Protein AF-A0A419DFH7-F1 (afdb_monomer)

Secondary structure (DSSP, 8-state):
------HHHHHHHHHHHHHHHHHHHHHHT--SSTTGGG-TTHHHHHHHHHHHHHHH-------THHHHS--HHHHHHHHHHHHHHHHTT----PPPS-S-HHHHHHHHHHHHHHHHHHT--HHHHHHHHHTT-HHHHHHHHHHHHHHHHHHHHHHHHHHTT---

Mean predicted aligned error: 11.84 Å

Solvent-accessible surface area (backbone atoms only — not comparable to full-atom values): 9691 Å² total; per-residue (Å²): 133,85,83,77,72,56,70,67,58,58,54,52,51,51,50,51,52,52,51,49,51,53,50,51,44,66,71,66,65,66,77,71,63,89,55,53,81,67,22,82,54,56,46,58,50,41,51,49,37,48,50,45,26,72,76,70,72,48,87,61,91,56,63,74,55,55,79,79,57,62,64,56,50,64,56,47,50,52,53,50,51,51,53,51,28,56,74,69,68,64,73,65,94,70,81,74,95,52,100,46,66,68,59,57,53,51,52,50,53,50,51,53,53,56,32,53,74,73,68,48,28,76,65,24,31,53,47,36,35,74,74,65,39,68,69,30,45,56,50,49,52,53,52,51,51,53,51,50,54,51,51,51,50,54,50,51,54,61,70,68,64,66,85,128

Sequence (164 aa):
MKLRLGSNRIFVIGIIMGLGAALVQAYFKVQPPEAYGISFIGHPNDLFAWLTNKFAGTNWPVRDVFVIYPALTVIGVLLGSIAAASRNKEFRIQTGPVRKGFLAIIFGFLVVNLGLLWGSCPIRTALLVGYGNGMAVLALLSMAAGVMLAVTYIRFKAKKGIPR

Radius of gyration: 18.81 Å; Cα contacts (8 Å, |Δi|>4): 79; chains: 1; bounding box: 51×36×54 Å

Structure (mmCIF, N/CA/C/O backbone):
data_AF-A0A419DFH7-F1
#
_entry.id   AF-A0A419DFH7-F1
#
loop_
_atom_site.group_PDB
_atom_site.id
_atom_site.type_symbol
_atom_site.label_atom_id
_atom_site.label_alt_id
_atom_site.label_comp_id
_atom_site.label_asym_id
_atom_site.label_entity_id
_atom_site.label_seq_id
_atom_site.pdbx_PDB_ins_code
_atom_site.Cartn_x
_atom_site.Cartn_y
_atom_site.Cartn_z
_atom_site.occupancy
_atom_site.B_iso_or_equiv
_atom_site.auth_seq_id
_atom_site.auth_comp_id
_atom_site.auth_asym_id
_atom_site.auth_atom_id
_atom_site.pdbx_PDB_model_num
ATOM 1 N N . MET A 1 1 ? -20.815 7.613 11.554 1.00 39.81 1 MET A N 1
ATOM 2 C CA . MET A 1 1 ? -21.420 7.829 10.222 1.00 39.81 1 MET A CA 1
ATOM 3 C C . MET A 1 1 ? -21.232 6.546 9.416 1.00 39.81 1 MET A C 1
ATOM 5 O O . MET A 1 1 ? -20.097 6.127 9.234 1.00 39.81 1 MET A O 1
ATOM 9 N N . LYS A 1 2 ? -22.316 5.828 9.081 1.00 36.28 2 LYS A N 1
ATOM 10 C CA . LYS A 1 2 ? -22.255 4.568 8.315 1.00 36.28 2 LYS A CA 1
ATOM 11 C C . LYS A 1 2 ? -21.981 4.914 6.849 1.00 36.28 2 LYS A C 1
ATOM 13 O O . LYS A 1 2 ? -22.896 5.366 6.169 1.00 36.28 2 LYS A O 1
ATOM 18 N N . LEU A 1 3 ? -20.760 4.687 6.363 1.00 49.84 3 LEU A N 1
ATOM 19 C CA . LEU A 1 3 ? -20.502 4.633 4.923 1.00 49.84 3 LEU A CA 1
ATOM 20 C C . LEU A 1 3 ? -21.266 3.432 4.353 1.00 49.84 3 LEU A C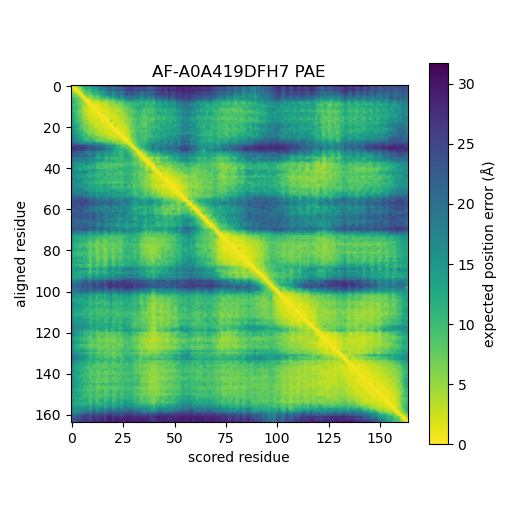 1
ATOM 22 O O . LEU A 1 3 ? -20.813 2.293 4.425 1.00 49.84 3 LEU A O 1
ATOM 26 N N . ARG A 1 4 ? -22.464 3.679 3.819 1.00 45.56 4 ARG A N 1
ATOM 27 C CA . ARG A 1 4 ? -23.149 2.740 2.928 1.00 45.56 4 ARG A CA 1
ATOM 28 C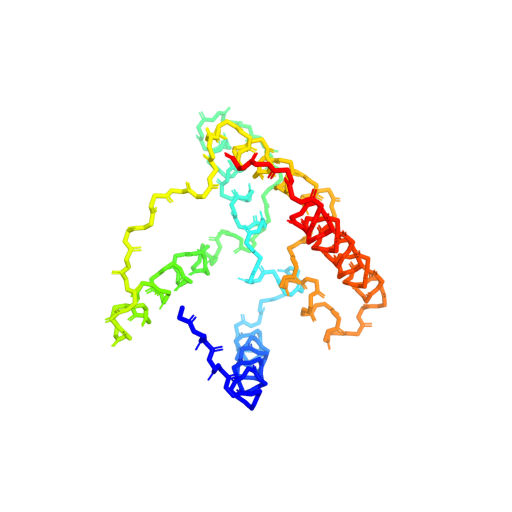 C . ARG A 1 4 ? -22.602 2.950 1.517 1.00 45.56 4 ARG A C 1
ATOM 30 O O . ARG A 1 4 ? -23.297 3.471 0.651 1.00 45.56 4 ARG A O 1
ATOM 37 N N . LEU A 1 5 ? -21.350 2.554 1.280 1.00 57.28 5 LEU A N 1
ATOM 38 C CA . LEU A 1 5 ? -20.939 2.267 -0.093 1.00 57.28 5 LEU A CA 1
ATOM 39 C C . LEU A 1 5 ? -21.740 1.038 -0.523 1.00 57.28 5 LEU A C 1
ATOM 41 O O . LEU A 1 5 ? -21.548 -0.050 0.014 1.00 57.28 5 LEU A O 1
ATOM 45 N N . GLY A 1 6 ? -22.695 1.226 -1.435 1.00 57.66 6 GLY A N 1
ATOM 46 C CA . GLY A 1 6 ? -23.392 0.099 -2.047 1.00 57.66 6 GLY A CA 1
ATOM 47 C C . GLY A 1 6 ? -22.360 -0.835 -2.675 1.00 57.66 6 GLY A C 1
ATOM 48 O O . GLY A 1 6 ? -21.471 -0.349 -3.375 1.00 57.66 6 GLY A O 1
ATOM 49 N N . SER A 1 7 ? -22.474 -2.141 -2.414 1.00 65.06 7 SER A N 1
ATOM 50 C CA . SER A 1 7 ? -21.525 -3.174 -2.866 1.00 65.06 7 SER A CA 1
ATOM 51 C C . SER A 1 7 ? -21.109 -2.983 -4.334 1.00 65.06 7 SER A C 1
ATOM 53 O O . SER A 1 7 ? -19.923 -2.990 -4.654 1.00 65.06 7 SER A O 1
ATOM 55 N N . ASN A 1 8 ? -22.067 -2.636 -5.203 1.00 73.12 8 ASN A N 1
ATOM 56 C CA . ASN A 1 8 ? -21.835 -2.375 -6.627 1.00 73.12 8 ASN A CA 1
ATOM 57 C C . ASN A 1 8 ? -20.785 -1.288 -6.909 1.00 73.12 8 ASN A C 1
ATOM 59 O O . ASN A 1 8 ? -20.014 -1.427 -7.850 1.00 73.12 8 ASN A O 1
ATOM 63 N N . ARG A 1 9 ? -20.698 -0.220 -6.104 1.00 70.75 9 ARG A N 1
ATOM 64 C CA . ARG A 1 9 ? -19.714 0.853 -6.340 1.00 70.75 9 ARG A CA 1
ATOM 65 C C . ARG A 1 9 ? -18.283 0.383 -6.088 1.00 70.75 9 ARG A C 1
ATOM 67 O O . ARG A 1 9 ? -17.377 0.839 -6.772 1.00 70.75 9 ARG A O 1
ATOM 74 N N . ILE A 1 10 ? -18.084 -0.539 -5.146 1.00 73.19 10 ILE A N 1
ATOM 75 C CA . ILE A 1 10 ? -16.759 -1.080 -4.817 1.00 73.19 10 ILE A CA 1
ATOM 76 C C . ILE A 1 10 ? -16.251 -1.942 -5.977 1.00 73.19 10 ILE A C 1
ATOM 78 O O . ILE A 1 10 ? -15.116 -1.772 -6.417 1.00 73.19 10 ILE A O 1
ATOM 82 N N . PHE A 1 11 ? -17.119 -2.798 -6.526 1.00 74.62 11 PHE A N 1
ATOM 83 C CA . PHE A 1 11 ? -16.799 -3.602 -7.706 1.00 74.62 11 PHE A CA 1
ATOM 84 C C . PHE A 1 11 ? -16.515 -2.737 -8.936 1.00 74.62 11 PHE A C 1
ATOM 86 O O . PHE A 1 11 ? -15.520 -2.963 -9.616 1.00 74.62 11 PHE A O 1
ATOM 93 N N . VAL A 1 12 ? -17.326 -1.705 -9.189 1.00 77.69 12 VAL A N 1
ATOM 94 C CA . VAL A 1 12 ? -17.126 -0.797 -10.331 1.00 77.69 12 VAL A CA 1
ATOM 95 C C . VAL A 1 12 ? -15.787 -0.060 -10.238 1.00 77.69 12 VAL A C 1
ATOM 97 O O . VAL A 1 12 ? -15.057 -0.004 -11.222 1.00 77.69 12 VAL A O 1
ATOM 100 N N . ILE A 1 13 ? -15.413 0.447 -9.059 1.00 74.94 13 ILE A N 1
ATOM 101 C CA . ILE A 1 13 ? -14.111 1.107 -8.862 1.00 74.94 13 ILE A CA 1
ATOM 102 C C . ILE A 1 13 ? -12.960 0.114 -9.066 1.00 74.94 13 ILE A C 1
ATOM 104 O O . ILE A 1 13 ? -11.968 0.461 -9.703 1.00 74.94 13 ILE A O 1
ATOM 108 N N . GLY A 1 14 ? -13.097 -1.120 -8.569 1.00 70.12 14 GLY A N 1
ATOM 109 C CA . GLY A 1 14 ? -12.109 -2.181 -8.771 1.00 70.12 14 GLY A CA 1
ATOM 110 C C . GLY A 1 14 ? -11.911 -2.532 -10.248 1.00 70.12 14 GLY A C 1
ATOM 111 O O . GLY A 1 14 ? -10.773 -2.629 -10.700 1.00 70.12 14 GLY A O 1
ATOM 112 N N . ILE A 1 15 ? -13.002 -2.640 -11.012 1.00 77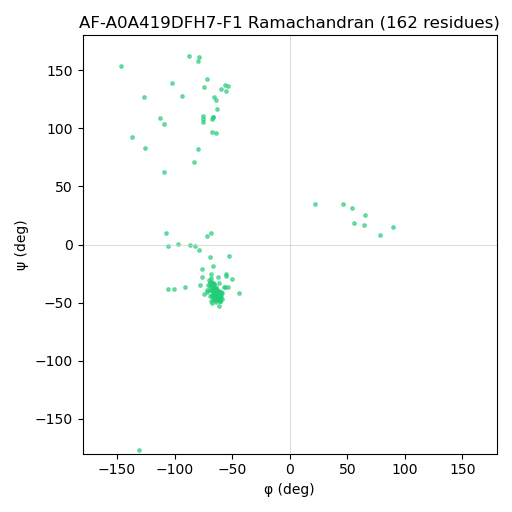.12 15 ILE A N 1
ATOM 113 C CA . ILE A 1 15 ? -12.964 -2.892 -12.459 1.00 77.12 15 ILE A CA 1
ATOM 114 C C . ILE A 1 15 ? -12.286 -1.731 -13.188 1.00 77.12 15 ILE A C 1
ATOM 116 O O . ILE A 1 15 ? -11.387 -1.970 -13.985 1.00 77.12 15 ILE A O 1
ATOM 120 N N . ILE A 1 16 ? -12.658 -0.482 -12.888 1.00 77.94 16 ILE A N 1
ATOM 121 C CA . ILE A 1 16 ? -12.065 0.705 -13.526 1.00 77.94 16 ILE A CA 1
ATOM 122 C C . ILE A 1 16 ? -10.566 0.802 -13.222 1.00 77.94 16 ILE A C 1
ATOM 124 O O . ILE A 1 16 ? -9.776 1.072 -14.121 1.00 77.94 16 ILE A O 1
ATOM 128 N N . MET A 1 17 ? -10.159 0.549 -11.976 1.00 69.62 17 MET A N 1
ATOM 129 C CA . MET A 1 17 ? -8.747 0.548 -11.578 1.00 69.62 17 MET A CA 1
ATOM 130 C C . MET A 1 17 ? -7.963 -0.580 -12.257 1.00 69.62 17 MET A C 1
ATOM 132 O O . MET A 1 17 ? -6.860 -0.341 -12.738 1.00 69.62 17 MET A O 1
ATOM 136 N N . GLY A 1 18 ? -8.528 -1.789 -12.325 1.00 69.94 18 GLY A N 1
ATOM 137 C CA . GLY A 1 18 ? -7.894 -2.946 -12.959 1.00 69.94 18 GLY A CA 1
ATOM 138 C C . GLY A 1 18 ? -7.754 -2.791 -14.475 1.00 69.94 18 GLY A C 1
ATOM 139 O O . GLY A 1 18 ? -6.653 -2.936 -15.003 1.00 69.94 18 GLY A O 1
ATOM 140 N N . LEU A 1 19 ? -8.839 -2.430 -15.172 1.00 74.12 19 LEU A N 1
ATOM 141 C CA . LEU A 1 19 ? -8.803 -2.157 -16.614 1.00 74.12 19 LEU A CA 1
ATOM 142 C C . LEU A 1 19 ? -7.925 -0.948 -16.934 1.00 74.12 19 LEU A C 1
ATOM 144 O O . LEU A 1 19 ? -7.154 -0.993 -17.887 1.00 74.12 19 LEU A O 1
ATOM 148 N N . GLY A 1 20 ? -8.013 0.117 -16.135 1.00 71.88 20 GLY A N 1
ATOM 149 C CA . GLY A 1 20 ? -7.188 1.310 -16.301 1.00 71.88 20 GLY A CA 1
ATOM 150 C C . GLY A 1 20 ? -5.700 0.996 -16.165 1.00 71.88 20 GLY A C 1
ATOM 151 O O . GLY A 1 20 ? -4.911 1.417 -17.006 1.00 71.88 20 GLY A O 1
ATOM 152 N N . ALA A 1 21 ? -5.319 0.198 -15.164 1.00 66.44 21 ALA A N 1
ATOM 153 C CA . ALA A 1 21 ? -3.942 -0.258 -14.995 1.00 66.44 21 ALA A CA 1
ATOM 154 C C . ALA A 1 21 ? -3.461 -1.072 -16.207 1.00 66.44 21 ALA A C 1
ATOM 156 O O . ALA A 1 21 ? -2.414 -0.756 -16.771 1.00 66.44 21 ALA A O 1
ATOM 157 N N . ALA A 1 22 ? -4.258 -2.045 -16.659 1.00 68.50 22 ALA A N 1
ATOM 158 C CA . ALA A 1 22 ? -3.920 -2.889 -17.803 1.00 68.50 22 ALA A CA 1
ATOM 159 C C . ALA A 1 22 ? -3.782 -2.088 -19.111 1.00 68.50 22 ALA A C 1
ATOM 161 O O . ALA A 1 22 ? -2.843 -2.310 -19.875 1.00 68.50 22 ALA A O 1
ATOM 162 N N . LEU A 1 23 ? -4.674 -1.1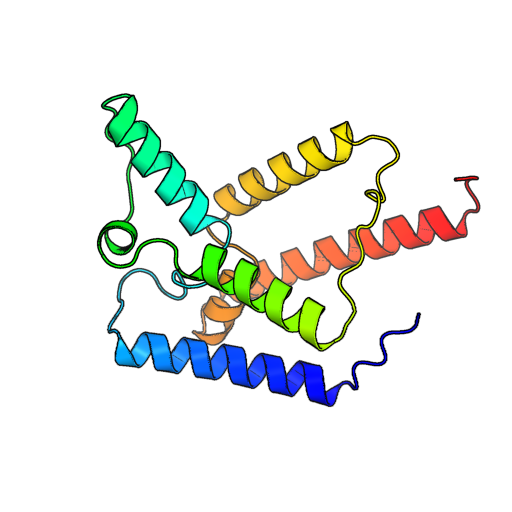21 -19.355 1.00 69.50 23 LEU A N 1
ATOM 163 C CA . LEU A 1 23 ? -4.637 -0.255 -20.539 1.00 69.50 23 LEU A CA 1
ATOM 164 C C . LEU A 1 23 ? -3.419 0.670 -20.541 1.00 69.50 23 LEU A C 1
ATOM 166 O O . LEU A 1 23 ? -2.748 0.800 -21.562 1.00 69.50 23 LEU A O 1
ATOM 170 N N . VAL A 1 24 ? -3.097 1.280 -19.398 1.00 67.44 24 VAL A N 1
ATOM 171 C CA . VAL A 1 24 ? -1.898 2.120 -19.257 1.00 67.44 24 VAL A CA 1
ATOM 172 C C . VAL A 1 24 ? -0.637 1.279 -19.465 1.00 67.44 24 VAL A C 1
ATOM 174 O O . VAL A 1 24 ? 0.280 1.703 -20.163 1.00 67.44 24 VAL A O 1
ATOM 177 N N . GLN A 1 25 ? -0.598 0.053 -18.944 1.00 64.19 25 GLN A N 1
ATOM 178 C CA . GLN A 1 25 ? 0.533 -0.853 -19.152 1.00 64.19 25 GLN A CA 1
ATOM 179 C C . GLN A 1 25 ? 0.682 -1.285 -20.617 1.00 64.19 25 GLN A C 1
ATOM 181 O O . GLN A 1 25 ? 1.806 -1.327 -21.119 1.00 64.19 25 GLN A O 1
ATOM 186 N N . ALA A 1 26 ? -0.427 -1.544 -21.315 1.00 64.50 26 ALA A N 1
ATOM 187 C CA . ALA A 1 26 ? -0.424 -1.871 -22.740 1.00 64.50 26 ALA A CA 1
ATOM 188 C C . ALA A 1 26 ? 0.018 -0.684 -23.615 1.00 64.50 26 ALA A C 1
ATOM 190 O O . ALA A 1 26 ? 0.764 -0.872 -24.574 1.00 64.50 26 ALA A O 1
ATOM 191 N N . TYR A 1 27 ? -0.403 0.539 -23.271 1.00 65.62 27 TYR A N 1
ATOM 192 C CA . TYR A 1 27 ? -0.096 1.744 -24.046 1.00 65.62 27 TYR A CA 1
ATOM 193 C C . TYR A 1 27 ? 1.354 2.212 -23.872 1.00 65.62 27 TYR A C 1
ATOM 195 O O . TYR A 1 27 ? 2.013 2.559 -24.850 1.00 65.62 27 TYR A O 1
ATOM 203 N N . PHE A 1 28 ? 1.882 2.191 -22.644 1.00 62.03 28 PHE A N 1
ATOM 204 C CA . PHE A 1 28 ? 3.226 2.702 -22.356 1.00 62.03 28 PHE A CA 1
ATOM 205 C C . PHE A 1 28 ? 4.354 1.672 -22.561 1.00 62.03 28 PHE A C 1
ATOM 207 O O . PHE A 1 28 ? 5.514 2.020 -22.359 1.00 62.03 28 PHE A O 1
ATOM 214 N N . LYS A 1 29 ? 4.050 0.422 -22.959 1.00 57.09 29 LYS A N 1
ATOM 215 C CA . LYS A 1 29 ? 5.034 -0.671 -23.156 1.00 57.09 29 LYS A CA 1
ATOM 216 C C . LYS A 1 29 ? 6.054 -0.795 -22.003 1.00 57.09 29 LYS A C 1
ATOM 218 O O . LYS A 1 29 ? 7.219 -1.117 -22.223 1.00 57.09 29 LYS A O 1
ATOM 223 N N . VAL A 1 30 ? 5.631 -0.536 -20.760 1.00 55.31 30 VAL A N 1
ATOM 224 C CA . VAL A 1 30 ? 6.504 -0.579 -19.571 1.00 55.31 30 VAL A CA 1
ATOM 225 C C . VAL A 1 30 ? 6.697 -2.035 -19.137 1.00 55.31 30 VAL A C 1
ATOM 227 O O . VAL A 1 30 ? 6.009 -2.548 -18.257 1.00 55.31 30 VAL A O 1
ATOM 230 N N . GLN A 1 31 ? 7.625 -2.719 -19.798 1.00 53.03 31 GLN A N 1
ATOM 231 C CA . GLN A 1 31 ? 8.268 -3.959 -19.358 1.00 53.03 31 GLN A CA 1
ATOM 232 C C . GLN A 1 31 ? 9.733 -3.575 -19.105 1.00 53.03 31 GLN A C 1
ATOM 234 O O . GLN A 1 31 ? 10.399 -3.248 -20.084 1.00 53.03 31 GLN A O 1
ATOM 239 N N . PRO A 1 32 ? 10.243 -3.503 -17.855 1.00 52.62 32 PRO A N 1
ATOM 240 C CA . PRO A 1 32 ? 10.017 -4.420 -16.719 1.00 52.62 32 PRO A CA 1
ATOM 241 C C . PRO A 1 32 ? 9.638 -3.677 -15.407 1.00 52.62 32 PRO A C 1
ATOM 243 O O . PRO A 1 32 ? 9.591 -2.459 -15.421 1.00 52.62 32 PRO A O 1
ATOM 246 N N . PRO A 1 33 ? 9.444 -4.291 -14.220 1.00 55.03 33 PRO A N 1
ATOM 247 C CA . PRO A 1 33 ? 8.734 -5.524 -13.880 1.00 55.03 33 PRO A CA 1
ATOM 248 C C . PRO A 1 33 ? 7.194 -5.351 -13.826 1.00 55.03 33 PRO A C 1
ATOM 250 O O . PRO A 1 33 ? 6.661 -4.251 -13.679 1.00 55.03 33 PRO A O 1
ATOM 253 N N . GLU A 1 34 ? 6.463 -6.466 -13.898 1.00 58.91 34 GLU A N 1
ATOM 254 C CA . GLU A 1 34 ? 4.993 -6.507 -13.882 1.00 58.91 34 GLU A CA 1
ATOM 255 C C . GLU A 1 34 ? 4.364 -5.819 -12.649 1.00 58.91 34 GLU A C 1
ATOM 257 O O . GLU A 1 34 ? 4.835 -5.936 -11.507 1.00 58.91 34 GLU A O 1
ATOM 262 N N . ALA A 1 35 ? 3.293 -5.057 -12.911 1.00 56.88 35 ALA A N 1
ATOM 263 C CA . ALA A 1 35 ? 2.515 -4.292 -11.931 1.00 56.88 35 ALA A CA 1
ATOM 264 C C . ALA A 1 35 ? 3.316 -3.282 -11.076 1.00 56.88 35 ALA A C 1
ATOM 266 O O . ALA A 1 35 ? 2.841 -2.838 -10.025 1.00 56.88 35 ALA A O 1
ATOM 267 N N . TYR A 1 36 ? 4.524 -2.891 -11.505 1.00 58.84 36 TYR A N 1
ATOM 268 C CA . TYR A 1 36 ? 5.375 -1.987 -10.728 1.00 58.84 36 TYR A CA 1
ATOM 269 C C . TYR A 1 36 ? 4.787 -0.584 -10.580 1.00 58.84 36 TYR A C 1
ATOM 271 O O . TYR A 1 36 ? 4.907 0.004 -9.508 1.00 58.84 36 TYR A O 1
ATOM 279 N N . GLY A 1 37 ? 4.068 -0.101 -11.600 1.00 59.03 37 GLY A N 1
ATOM 280 C CA . GLY A 1 37 ? 3.536 1.262 -11.658 1.00 59.03 37 GLY A CA 1
ATOM 281 C C . GLY A 1 37 ? 2.661 1.672 -10.468 1.00 59.03 37 GLY A C 1
ATOM 282 O O . GLY A 1 37 ? 2.636 2.844 -10.124 1.00 59.03 37 GLY A O 1
ATOM 283 N N . ILE A 1 38 ? 2.018 0.737 -9.758 1.00 65.62 38 ILE A N 1
ATOM 284 C CA . ILE A 1 38 ? 1.087 1.044 -8.648 1.00 65.62 38 ILE A CA 1
ATOM 285 C C . ILE A 1 38 ? 1.703 0.707 -7.267 1.00 65.62 38 ILE A C 1
ATOM 287 O O . ILE A 1 38 ? 1.038 0.723 -6.229 1.00 65.62 38 ILE A O 1
ATOM 291 N N . SER A 1 39 ? 3.004 0.399 -7.194 1.00 72.12 39 SER A N 1
ATOM 292 C CA . SER A 1 39 ? 3.616 -0.001 -5.924 1.00 72.12 39 SER A CA 1
ATOM 293 C C . SER A 1 39 ? 3.858 1.163 -4.955 1.00 72.12 39 SER A C 1
ATOM 295 O O . SER A 1 39 ? 4.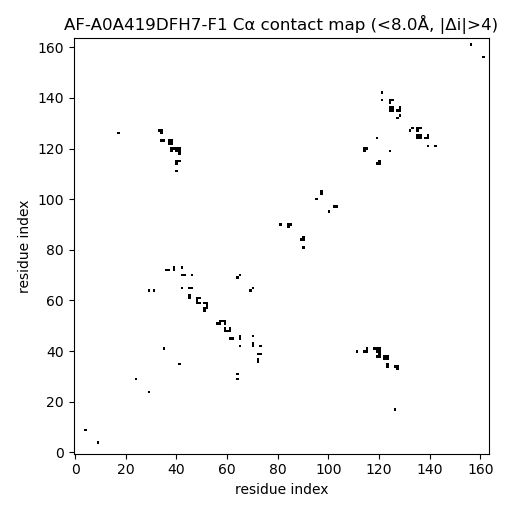805 1.924 -5.112 1.00 72.12 39 SER A O 1
ATOM 297 N N . PHE A 1 40 ? 3.082 1.245 -3.875 1.00 69.25 40 PHE A N 1
ATOM 298 C CA . PHE A 1 40 ? 3.300 2.223 -2.795 1.00 69.25 40 PHE A CA 1
ATOM 299 C C . PHE A 1 40 ? 4.552 1.970 -1.940 1.00 69.25 40 PHE A C 1
ATOM 301 O O . PHE A 1 40 ? 4.915 2.829 -1.147 1.00 69.25 40 PHE A O 1
ATOM 308 N N . ILE A 1 41 ? 5.197 0.806 -2.077 1.00 71.12 41 ILE A N 1
ATOM 309 C CA . ILE A 1 41 ? 6.405 0.443 -1.313 1.00 71.12 41 ILE A CA 1
ATOM 310 C C . ILE A 1 41 ? 7.652 0.524 -2.203 1.00 71.12 41 ILE A C 1
ATOM 312 O O . ILE A 1 41 ? 8.688 1.008 -1.759 1.00 71.12 41 ILE A O 1
ATOM 316 N N . GLY A 1 42 ? 7.544 0.115 -3.474 1.00 71.50 42 GLY A N 1
ATOM 317 C CA . GLY A 1 42 ? 8.658 0.154 -4.424 1.00 71.50 42 GLY A CA 1
ATOM 318 C C . GLY A 1 42 ? 9.102 1.573 -4.782 1.00 71.50 42 GLY A C 1
ATOM 319 O O . GLY A 1 42 ? 10.286 1.872 -4.693 1.00 71.50 42 GLY A O 1
ATOM 320 N N . HIS A 1 43 ? 8.167 2.478 -5.105 1.00 72.31 43 HIS A N 1
ATOM 321 C CA . HIS A 1 43 ? 8.535 3.837 -5.531 1.00 72.31 43 HIS A CA 1
ATOM 322 C C . HIS A 1 43 ? 9.246 4.660 -4.445 1.00 72.31 43 HIS A C 1
ATOM 324 O O . HIS A 1 43 ? 10.236 5.306 -4.779 1.00 72.31 43 HIS A O 1
ATOM 330 N N . PRO A 1 44 ? 8.815 4.663 -3.165 1.00 70.38 44 PRO A N 1
ATOM 331 C CA . PRO A 1 44 ? 9.563 5.362 -2.121 1.00 70.38 44 PRO A CA 1
ATOM 332 C C . PRO A 1 44 ? 10.935 4.740 -1.856 1.00 70.38 44 PRO A C 1
ATOM 334 O O . PRO A 1 44 ? 11.872 5.475 -1.564 1.00 70.38 44 PRO A O 1
ATOM 337 N N . ASN A 1 45 ? 11.068 3.414 -1.976 1.00 72.31 45 ASN A N 1
ATOM 338 C CA . ASN A 1 45 ? 12.353 2.738 -1.812 1.00 72.31 45 ASN A CA 1
ATOM 339 C C . ASN A 1 45 ? 13.331 3.088 -2.943 1.00 72.31 45 ASN A C 1
ATOM 341 O O . ASN A 1 45 ? 14.478 3.420 -2.668 1.00 72.31 45 ASN A O 1
ATOM 345 N N . ASP A 1 46 ? 12.871 3.085 -4.197 1.00 71.81 46 ASP A N 1
ATOM 346 C CA . ASP A 1 46 ? 13.690 3.501 -5.342 1.00 71.81 46 ASP A CA 1
ATOM 347 C C . ASP A 1 46 ? 14.030 4.995 -5.285 1.00 71.81 46 ASP A C 1
ATOM 349 O O . ASP A 1 46 ? 15.161 5.372 -5.585 1.00 71.81 46 ASP A O 1
ATOM 353 N N . LEU A 1 47 ? 13.096 5.845 -4.833 1.00 72.94 47 LEU A N 1
ATOM 354 C CA . LEU A 1 47 ? 13.364 7.264 -4.590 1.00 72.94 47 LEU A CA 1
ATOM 355 C C . LEU A 1 47 ? 14.436 7.443 -3.515 1.00 72.94 47 LEU A C 1
ATOM 357 O O . LEU A 1 47 ? 15.336 8.262 -3.683 1.00 72.94 47 LEU A O 1
ATOM 361 N N . PHE A 1 48 ? 14.346 6.685 -2.420 1.00 73.94 48 PHE A N 1
ATOM 362 C CA . PHE A 1 48 ? 15.319 6.738 -1.338 1.00 73.94 48 PHE A CA 1
ATOM 363 C C . PHE A 1 48 ? 16.693 6.258 -1.814 1.00 73.94 48 PHE A C 1
ATOM 365 O O . PHE A 1 48 ? 17.665 6.975 -1.614 1.00 73.94 48 PHE A O 1
ATOM 372 N N . ALA A 1 49 ? 16.760 5.128 -2.525 1.00 72.75 49 ALA A N 1
ATOM 373 C CA . ALA A 1 49 ? 17.990 4.598 -3.114 1.00 72.75 49 ALA A CA 1
ATOM 374 C C . ALA A 1 49 ? 18.623 5.577 -4.122 1.00 72.75 49 ALA A C 1
ATOM 376 O O . ALA A 1 49 ? 19.835 5.795 -4.118 1.00 72.75 49 ALA A O 1
ATOM 377 N N . TRP A 1 50 ? 17.810 6.226 -4.959 1.00 72.25 50 TRP A N 1
ATOM 378 C CA . TRP A 1 50 ? 18.273 7.254 -5.891 1.00 72.25 50 TRP A CA 1
ATOM 379 C C . TRP A 1 50 ? 18.797 8.500 -5.165 1.00 72.25 50 TRP A C 1
ATOM 381 O O . TRP A 1 50 ? 19.863 9.016 -5.507 1.00 72.25 50 TRP A O 1
ATOM 391 N N . LEU A 1 51 ? 18.082 8.960 -4.135 1.00 76.56 51 LEU A N 1
ATOM 392 C CA . LEU A 1 51 ? 18.478 10.108 -3.323 1.00 76.56 51 LEU A CA 1
ATOM 393 C C . LEU A 1 51 ? 19.793 9.831 -2.584 1.00 76.56 51 LEU A C 1
ATOM 395 O O . LEU A 1 51 ? 20.691 10.671 -2.607 1.00 76.56 51 LEU A O 1
ATOM 399 N N . THR A 1 52 ? 19.947 8.643 -1.994 1.00 74.19 52 THR A N 1
ATOM 400 C CA . THR A 1 52 ? 21.195 8.227 -1.344 1.00 74.19 52 THR A CA 1
ATOM 401 C C . THR A 1 52 ? 22.339 8.121 -2.340 1.00 74.19 52 THR A C 1
ATOM 403 O O . THR A 1 52 ? 23.435 8.576 -2.037 1.00 74.19 52 THR A O 1
ATOM 406 N N . ASN A 1 53 ? 22.102 7.632 -3.557 1.00 77.25 53 ASN A N 1
ATOM 407 C CA . ASN A 1 53 ? 23.146 7.581 -4.581 1.00 77.25 53 ASN A CA 1
ATOM 408 C C . ASN A 1 53 ? 23.597 8.986 -5.015 1.00 77.25 53 ASN A C 1
ATOM 410 O O . ASN A 1 53 ? 24.788 9.217 -5.214 1.00 77.25 53 ASN A O 1
ATOM 414 N N . LYS A 1 54 ? 22.670 9.951 -5.107 1.00 76.75 54 LYS A N 1
ATOM 415 C CA . LYS A 1 54 ? 22.982 11.351 -5.439 1.00 76.75 54 LYS A CA 1
ATOM 416 C C . LYS A 1 54 ? 23.698 12.104 -4.317 1.00 76.75 54 LYS A C 1
ATOM 418 O O . LYS A 1 54 ? 24.581 12.899 -4.619 1.00 76.75 54 LYS A O 1
ATOM 423 N N . PHE A 1 55 ? 23.318 11.882 -3.059 1.00 77.69 55 PHE A N 1
ATOM 424 C CA . PHE A 1 55 ? 23.873 12.615 -1.914 1.00 77.69 55 PHE A CA 1
ATOM 425 C C . PHE A 1 55 ? 25.101 11.950 -1.285 1.00 77.69 55 PHE A C 1
ATOM 427 O O . PHE A 1 55 ? 26.004 12.652 -0.842 1.00 77.69 55 PHE A O 1
ATOM 434 N N . ALA A 1 56 ? 25.144 10.620 -1.231 1.00 75.25 56 ALA A N 1
ATOM 435 C CA . ALA A 1 56 ? 26.196 9.857 -0.560 1.00 75.25 56 ALA A CA 1
ATOM 436 C C . ALA A 1 56 ? 27.185 9.188 -1.533 1.00 75.25 56 ALA A C 1
ATOM 438 O O . ALA A 1 56 ? 28.116 8.525 -1.084 1.00 75.25 56 ALA A O 1
ATOM 439 N N . GLY A 1 57 ? 26.994 9.331 -2.852 1.00 69.81 57 GLY A N 1
ATOM 440 C CA . GLY A 1 57 ? 27.888 8.760 -3.870 1.00 69.81 57 GLY A CA 1
ATOM 441 C C . GLY A 1 57 ? 27.925 7.227 -3.892 1.00 69.81 57 GLY A C 1
ATOM 442 O O . GLY A 1 57 ? 28.853 6.636 -4.439 1.00 69.81 57 GLY A O 1
ATOM 443 N N . THR A 1 58 ? 26.944 6.568 -3.276 1.00 69.69 58 THR A N 1
ATOM 444 C CA . THR A 1 58 ? 26.827 5.108 -3.247 1.00 69.69 58 THR A CA 1
ATOM 445 C C . THR A 1 58 ? 26.222 4.569 -4.547 1.00 69.69 58 THR A C 1
ATOM 447 O O . THR A 1 58 ? 25.513 5.285 -5.245 1.00 69.69 58 THR A O 1
ATOM 450 N N . ASN A 1 59 ? 26.453 3.289 -4.858 1.00 66.94 59 ASN A N 1
ATOM 451 C CA . ASN A 1 59 ? 25.851 2.599 -6.009 1.00 66.94 59 ASN A CA 1
ATOM 452 C C . ASN A 1 59 ? 24.806 1.573 -5.548 1.00 66.94 59 ASN A C 1
ATOM 454 O O . ASN A 1 59 ? 24.976 0.368 -5.729 1.00 66.94 59 ASN A O 1
ATOM 458 N N . TRP A 1 60 ? 23.739 2.031 -4.892 1.00 66.12 60 TRP A N 1
ATOM 459 C CA . TRP A 1 60 ? 22.629 1.143 -4.546 1.00 66.12 60 TRP A CA 1
ATOM 460 C C . TRP A 1 60 ? 21.838 0.779 -5.807 1.00 66.12 60 TRP A C 1
ATOM 462 O O . TRP A 1 60 ? 21.665 1.643 -6.671 1.00 66.12 60 TRP A O 1
ATOM 472 N N . PRO A 1 61 ? 21.347 -0.467 -5.933 1.00 63.31 61 PRO A N 1
ATOM 473 C CA . PRO A 1 61 ? 20.601 -0.900 -7.107 1.00 63.31 61 PRO A CA 1
ATOM 474 C C . PRO A 1 61 ? 19.267 -0.148 -7.191 1.00 63.31 61 PRO A C 1
ATOM 476 O O . PRO A 1 61 ? 18.363 -0.378 -6.389 1.00 63.31 61 PRO A O 1
ATOM 479 N N . VAL A 1 62 ? 19.145 0.748 -8.170 1.00 60.75 62 VAL A N 1
ATOM 480 C CA . VAL A 1 62 ? 17.898 1.449 -8.517 1.00 60.75 62 VAL A CA 1
ATOM 481 C C . VAL A 1 62 ? 17.322 0.787 -9.766 1.00 60.75 62 VAL A C 1
ATOM 483 O O . VAL A 1 62 ? 18.071 0.440 -10.675 1.00 60.75 62 VAL A O 1
ATOM 486 N N . ARG A 1 63 ? 16.002 0.580 -9.832 1.00 60.31 63 ARG A N 1
ATOM 487 C CA . ARG A 1 63 ? 15.365 0.009 -11.031 1.00 60.31 63 ARG A CA 1
ATOM 488 C C . ARG A 1 63 ? 15.299 1.041 -12.155 1.00 60.31 63 ARG A C 1
ATOM 490 O O . ARG A 1 63 ? 14.843 2.162 -11.939 1.00 60.31 63 ARG A O 1
ATOM 497 N N . ASP A 1 64 ? 15.645 0.618 -13.371 1.00 52.28 64 ASP A N 1
ATOM 498 C CA . ASP A 1 64 ? 15.730 1.469 -14.573 1.00 52.28 64 ASP A CA 1
ATOM 499 C C . ASP A 1 64 ? 14.434 2.234 -14.897 1.00 52.28 64 ASP A C 1
ATOM 501 O O . ASP A 1 64 ? 14.454 3.333 -15.447 1.00 52.28 64 ASP A O 1
ATOM 505 N N . VAL A 1 65 ? 13.284 1.693 -14.491 1.00 52.03 65 VAL A N 1
ATOM 506 C CA . VAL A 1 65 ? 11.956 2.281 -14.749 1.00 52.03 65 VAL A CA 1
ATOM 507 C C . VAL A 1 65 ? 11.744 3.581 -13.974 1.00 52.03 65 VAL A C 1
ATOM 509 O O . VAL A 1 65 ? 11.034 4.472 -14.442 1.00 52.03 65 VAL A O 1
ATOM 512 N N . PHE A 1 66 ? 12.394 3.720 -12.816 1.00 53.47 66 PHE A N 1
ATOM 513 C CA . PHE A 1 66 ? 12.301 4.912 -11.978 1.00 53.47 66 PHE A CA 1
ATOM 514 C C . PHE A 1 66 ? 12.961 6.139 -12.628 1.00 53.47 66 PHE A C 1
ATOM 516 O O . PHE A 1 66 ? 12.573 7.271 -12.347 1.00 53.47 66 PHE A O 1
ATOM 523 N N . VAL A 1 67 ? 13.928 5.922 -13.527 1.00 51.81 67 VAL A N 1
ATOM 524 C CA . VAL A 1 67 ? 14.668 6.989 -14.217 1.00 51.81 67 VAL A CA 1
ATOM 525 C C . VAL A 1 67 ? 13.828 7.639 -15.325 1.00 51.81 67 VAL A C 1
ATOM 527 O O . VAL A 1 67 ? 14.013 8.817 -15.617 1.00 51.81 67 VAL A O 1
ATOM 530 N N . ILE A 1 68 ? 12.883 6.899 -15.916 1.00 52.25 68 ILE A N 1
ATOM 531 C CA . ILE A 1 68 ? 12.107 7.345 -17.086 1.00 52.25 68 ILE A CA 1
ATOM 532 C C . ILE A 1 68 ? 10.710 7.846 -16.687 1.00 52.25 68 ILE A C 1
ATOM 534 O O . ILE A 1 68 ? 10.241 8.848 -17.223 1.00 52.25 68 ILE A O 1
ATOM 538 N N . TYR A 1 69 ? 10.052 7.195 -15.722 1.00 55.53 69 TYR A N 1
ATOM 539 C CA . TYR A 1 69 ? 8.720 7.583 -15.244 1.00 55.53 69 TYR A CA 1
ATOM 540 C C . TYR A 1 69 ? 8.744 7.774 -13.723 1.00 55.53 69 TYR A C 1
ATOM 542 O O . TYR A 1 69 ? 8.402 6.853 -12.974 1.00 55.53 69 TYR A O 1
ATOM 550 N N . PRO A 1 70 ? 9.164 8.954 -13.232 1.00 52.59 70 PRO A N 1
ATOM 551 C CA . PRO A 1 70 ? 9.278 9.191 -11.803 1.00 52.59 70 PRO A CA 1
ATOM 552 C C . PRO A 1 70 ? 7.898 9.116 -11.147 1.00 52.59 70 PRO A C 1
ATOM 554 O O . PRO A 1 70 ? 6.986 9.818 -11.563 1.00 52.59 70 PRO A O 1
ATOM 557 N N . ALA A 1 71 ? 7.771 8.248 -10.138 1.00 57.69 71 ALA A N 1
ATOM 558 C CA . ALA A 1 71 ? 6.825 8.207 -9.008 1.00 57.69 71 ALA A CA 1
ATOM 559 C C . ALA A 1 71 ? 5.465 8.950 -9.100 1.00 57.69 71 ALA A C 1
ATOM 561 O O . ALA A 1 71 ? 4.955 9.440 -8.086 1.00 57.69 71 ALA A O 1
ATOM 562 N N . LEU A 1 72 ? 4.824 9.010 -10.270 1.00 59.38 72 LEU A N 1
ATOM 563 C CA . LEU A 1 72 ? 3.588 9.772 -10.460 1.00 59.38 72 LEU A CA 1
ATOM 564 C C . LEU A 1 72 ? 2.414 9.177 -9.677 1.00 59.38 72 LEU A C 1
ATOM 566 O O . LEU A 1 72 ? 1.429 9.866 -9.432 1.00 59.38 72 LEU A O 1
ATOM 570 N N . THR A 1 73 ? 2.502 7.918 -9.251 1.00 66.06 73 THR A N 1
ATOM 571 C CA . THR A 1 73 ? 1.401 7.242 -8.564 1.00 66.06 73 THR A CA 1
ATOM 572 C C . THR A 1 73 ? 1.255 7.644 -7.109 1.00 66.06 73 THR A C 1
ATOM 574 O O . THR A 1 73 ? 0.124 7.787 -6.656 1.00 66.06 73 THR A O 1
ATOM 577 N N . VAL A 1 74 ? 2.340 7.929 -6.381 1.00 70.56 74 VAL A N 1
ATOM 578 C CA . VAL A 1 74 ? 2.222 8.414 -4.992 1.00 70.56 74 VAL A CA 1
ATOM 579 C C . VAL A 1 74 ? 1.620 9.817 -4.984 1.00 70.56 74 VAL A C 1
ATOM 581 O O . VAL A 1 74 ? 0.637 10.063 -4.286 1.00 70.56 74 VAL A O 1
ATOM 584 N N . ILE A 1 75 ? 2.155 10.716 -5.816 1.00 72.62 75 ILE A N 1
ATOM 585 C CA . ILE A 1 75 ? 1.661 12.094 -5.945 1.00 72.62 75 ILE A CA 1
ATOM 586 C C . ILE A 1 75 ? 0.237 12.100 -6.514 1.00 72.62 75 ILE A C 1
ATOM 588 O O . ILE A 1 75 ? -0.636 12.781 -5.983 1.00 72.62 75 ILE A O 1
ATOM 592 N N . GLY A 1 76 ? -0.031 11.303 -7.549 1.00 75.00 76 GLY A N 1
ATOM 593 C CA . GLY A 1 76 ? -1.342 11.199 -8.187 1.00 75.00 76 GLY A CA 1
ATOM 594 C C . GLY A 1 76 ? -2.421 10.643 -7.260 1.00 75.00 76 GLY A C 1
ATOM 595 O O . GLY A 1 76 ? -3.533 11.163 -7.239 1.00 75.00 76 GLY A O 1
ATOM 596 N N . VAL A 1 77 ? -2.103 9.642 -6.434 1.00 76.94 77 VAL A N 1
ATOM 597 C CA . VAL A 1 77 ? -3.040 9.107 -5.431 1.00 76.94 77 VAL A CA 1
ATOM 598 C C . VAL A 1 77 ? -3.258 10.112 -4.306 1.00 76.94 77 VAL A C 1
ATOM 600 O O . VAL A 1 77 ? -4.393 10.287 -3.857 1.00 76.94 77 VAL A O 1
ATOM 603 N N . LEU A 1 78 ? -2.209 10.818 -3.878 1.00 80.94 78 LEU A N 1
ATOM 604 C CA . LEU A 1 78 ? -2.336 11.870 -2.874 1.00 80.94 78 LEU A CA 1
ATOM 605 C C . LEU A 1 78 ? -3.261 12.987 -3.381 1.00 80.94 78 LEU A C 1
ATOM 607 O O . LEU A 1 78 ? -4.272 13.280 -2.748 1.00 80.94 78 LEU A O 1
ATOM 611 N N . LEU A 1 79 ? -2.991 13.538 -4.566 1.00 83.81 79 LEU A N 1
ATOM 612 C CA . LEU A 1 79 ? -3.810 14.585 -5.181 1.00 83.81 79 LEU A CA 1
ATOM 613 C C . LEU A 1 79 ? -5.233 14.105 -5.487 1.00 83.81 79 LEU A C 1
ATOM 615 O O . LEU A 1 79 ? -6.194 14.817 -5.200 1.00 83.81 79 LEU A O 1
ATOM 619 N N . GLY A 1 80 ? -5.390 12.890 -6.014 1.00 82.12 80 GLY A N 1
ATOM 620 C CA . GLY A 1 80 ? -6.692 12.295 -6.311 1.00 82.12 80 GLY A CA 1
ATOM 621 C C . GLY A 1 80 ? -7.539 12.080 -5.057 1.00 82.12 80 GLY A C 1
ATOM 622 O O . GLY A 1 80 ? -8.728 12.398 -5.057 1.00 82.12 80 GLY A O 1
ATOM 623 N N . SER A 1 81 ? -6.932 11.608 -3.964 1.00 82.44 81 SER A N 1
ATOM 624 C CA . SER A 1 81 ? -7.627 11.428 -2.685 1.00 82.44 81 SER A CA 1
ATOM 625 C C . SER A 1 81 ? -8.033 12.763 -2.057 1.00 82.44 81 SER A C 1
ATOM 627 O O . SER A 1 81 ? -9.163 12.887 -1.588 1.00 82.44 81 SER A O 1
ATOM 629 N N . ILE A 1 82 ? -7.175 13.788 -2.131 1.00 84.94 82 ILE A N 1
ATOM 630 C CA . ILE A 1 82 ? -7.494 15.149 -1.678 1.00 84.94 82 ILE A CA 1
ATOM 631 C C . ILE A 1 82 ? -8.629 15.743 -2.520 1.00 84.94 82 ILE A C 1
ATOM 633 O O . ILE A 1 82 ? -9.595 16.266 -1.966 1.00 84.94 82 ILE A O 1
ATOM 637 N N . ALA A 1 83 ? -8.565 15.635 -3.849 1.00 86.19 83 ALA A N 1
ATOM 638 C CA . ALA A 1 83 ? -9.603 16.145 -4.741 1.00 86.19 83 ALA A CA 1
ATOM 639 C C . ALA A 1 83 ? -10.955 15.449 -4.506 1.00 86.19 83 ALA A C 1
ATOM 641 O O . ALA A 1 83 ? -11.992 16.114 -4.433 1.00 86.19 83 ALA A O 1
ATOM 642 N N . ALA A 1 84 ? -10.952 14.124 -4.331 1.00 83.50 84 ALA A N 1
ATOM 643 C CA . ALA A 1 84 ? -12.151 13.349 -4.025 1.00 83.50 84 ALA A CA 1
ATOM 644 C C . ALA A 1 84 ? -12.737 13.711 -2.650 1.00 83.50 84 ALA A C 1
ATOM 646 O O . ALA A 1 84 ? -13.943 13.943 -2.538 1.00 83.50 84 ALA A O 1
ATOM 647 N N . ALA A 1 85 ? -11.895 13.823 -1.619 1.00 83.94 85 ALA A N 1
ATOM 648 C CA . ALA A 1 85 ? -12.318 14.206 -0.273 1.00 83.94 85 ALA A CA 1
ATOM 649 C C . ALA A 1 85 ? -12.890 15.632 -0.231 1.00 83.94 85 ALA A C 1
ATOM 651 O O . ALA A 1 85 ? -13.905 15.868 0.428 1.00 83.94 85 ALA A O 1
ATOM 652 N N . SER A 1 86 ? -12.290 16.566 -0.975 1.00 85.31 86 SER A N 1
ATOM 653 C CA . SER A 1 86 ? -12.773 17.943 -1.107 1.00 85.31 86 SER A CA 1
ATOM 654 C C . SER A 1 86 ? -14.127 18.013 -1.813 1.00 85.31 86 SER A C 1
ATOM 656 O O . SER A 1 86 ? -15.035 18.679 -1.318 1.00 85.31 86 SER A O 1
ATOM 658 N N . ARG A 1 87 ? -14.319 17.283 -2.924 1.00 86.44 87 ARG A N 1
ATOM 659 C CA . ARG A 1 87 ? -15.613 17.257 -3.636 1.00 86.44 87 ARG A CA 1
ATOM 660 C C . ARG A 1 87 ? -16.736 16.646 -2.802 1.00 86.44 87 ARG A C 1
ATOM 662 O O . ARG A 1 87 ? -17.852 17.154 -2.834 1.00 86.44 87 ARG A O 1
ATOM 669 N N . ASN A 1 88 ? -16.438 15.603 -2.031 1.00 83.06 88 ASN A N 1
ATOM 670 C CA . ASN A 1 88 ? -17.415 14.964 -1.147 1.00 83.06 88 ASN A CA 1
ATOM 671 C C . ASN A 1 88 ? -17.592 15.696 0.196 1.00 83.06 88 ASN A C 1
ATOM 673 O O . ASN A 1 88 ? -18.421 15.281 1.002 1.00 83.06 88 ASN A O 1
ATOM 677 N N . LYS A 1 89 ? -16.847 16.788 0.444 1.00 80.44 89 LYS A N 1
ATOM 678 C CA . LYS A 1 89 ? -16.825 17.532 1.720 1.00 80.44 89 LYS A CA 1
ATOM 679 C C . LYS A 1 89 ? -16.510 16.639 2.932 1.00 80.44 89 LYS A C 1
ATOM 681 O O . LYS A 1 89 ? -16.968 16.891 4.044 1.00 80.44 89 LYS A O 1
ATOM 686 N N . GLU A 1 90 ? -15.709 15.598 2.720 1.00 81.00 90 GLU A N 1
ATOM 687 C CA . GLU A 1 90 ? -15.279 14.654 3.760 1.00 81.00 90 GLU A CA 1
ATOM 688 C C . GLU A 1 90 ? -13.893 14.997 4.324 1.00 81.00 90 GLU A C 1
ATOM 690 O O . GLU A 1 90 ? -13.397 14.308 5.218 1.00 81.00 90 GLU A O 1
ATOM 695 N N . PHE A 1 91 ? -13.265 16.073 3.835 1.00 78.19 91 PHE A N 1
ATOM 696 C CA . PHE A 1 91 ? -11.971 16.531 4.326 1.00 78.19 91 PHE A CA 1
ATOM 697 C C . PHE A 1 91 ? -12.097 17.050 5.765 1.00 78.19 91 PHE A C 1
ATOM 699 O O . PHE A 1 91 ? -12.502 18.184 6.019 1.00 78.19 91 PHE A O 1
ATOM 706 N N . ARG A 1 92 ? -11.779 16.184 6.729 1.00 75.31 92 ARG A N 1
ATOM 707 C CA . ARG A 1 92 ? -11.750 16.506 8.157 1.00 75.31 92 ARG A CA 1
ATOM 708 C C . ARG A 1 92 ? -10.397 16.125 8.722 1.00 75.31 92 ARG A C 1
ATOM 710 O O . ARG A 1 92 ? -9.977 14.975 8.611 1.00 75.31 92 ARG A O 1
ATOM 717 N N . ILE A 1 93 ? -9.755 17.084 9.379 1.00 73.62 93 ILE A N 1
ATOM 718 C CA . ILE A 1 93 ? -8.555 16.836 10.174 1.00 73.62 93 ILE A CA 1
ATOM 719 C C . ILE A 1 93 ? -8.986 15.980 11.364 1.00 73.62 93 ILE A C 1
ATOM 721 O O . ILE A 1 93 ? -9.706 16.438 12.251 1.00 73.62 93 ILE A O 1
ATOM 725 N N . GLN A 1 94 ? -8.606 14.706 11.342 1.00 67.94 94 GLN A N 1
ATOM 726 C CA . GLN A 1 94 ? -8.806 13.804 12.467 1.00 67.94 94 GLN A CA 1
ATOM 727 C C . GLN A 1 94 ? -7.539 13.811 13.314 1.00 67.94 94 GLN A C 1
ATOM 729 O O . GLN A 1 94 ? -6.443 13.585 12.802 1.00 67.94 94 GLN A O 1
ATOM 734 N N . THR A 1 95 ? -7.681 14.051 14.615 1.00 60.66 95 THR A N 1
ATOM 735 C CA . THR A 1 95 ? -6.605 13.772 15.564 1.00 60.66 95 THR A CA 1
ATOM 736 C C . THR A 1 95 ? -6.392 12.258 15.594 1.00 60.66 95 THR A C 1
ATOM 738 O O . THR A 1 95 ? -7.345 11.485 15.699 1.00 60.66 95 THR A O 1
ATOM 741 N N . GLY A 1 96 ? -5.147 11.823 15.379 1.00 56.69 96 GLY A N 1
ATOM 742 C CA . GLY A 1 96 ? -4.828 10.418 15.130 1.00 56.69 96 GLY A CA 1
ATOM 743 C C . GLY A 1 96 ? -5.388 9.486 16.219 1.00 56.69 96 GLY A C 1
ATOM 744 O O . GLY A 1 96 ? -5.234 9.784 17.402 1.00 56.69 96 GLY A O 1
ATOM 745 N N . PRO A 1 97 ? -5.990 8.333 15.864 1.00 55.25 97 PRO A N 1
ATOM 746 C CA . PRO A 1 97 ? -6.638 7.415 16.811 1.00 55.25 97 PRO A CA 1
ATOM 747 C C . PRO A 1 97 ? -5.680 6.694 17.780 1.00 55.25 97 PRO A C 1
ATOM 749 O O . PRO A 1 97 ? -6.088 5.773 18.488 1.00 55.25 97 PRO A O 1
ATOM 752 N N . VAL A 1 98 ? -4.405 7.081 17.838 1.00 54.16 98 VAL A N 1
ATOM 753 C CA . VAL A 1 98 ? -3.382 6.397 18.626 1.00 54.16 98 VAL A CA 1
ATOM 754 C C . VAL A 1 98 ? -3.010 7.275 19.816 1.00 54.16 98 VAL A C 1
ATOM 756 O O . VAL A 1 98 ? -2.237 8.217 19.682 1.00 54.16 98 VAL A O 1
ATOM 759 N N . ARG A 1 99 ? -3.502 6.916 21.012 1.00 53.03 99 ARG A N 1
ATOM 760 C CA . ARG A 1 99 ? -3.117 7.514 22.313 1.00 53.03 99 ARG A CA 1
ATOM 761 C C . ARG A 1 99 ? -1.593 7.537 22.567 1.00 53.03 99 ARG A C 1
ATOM 763 O O . ARG A 1 99 ? -1.148 8.154 23.525 1.00 53.03 99 ARG A O 1
ATOM 770 N N . LYS A 1 100 ? -0.792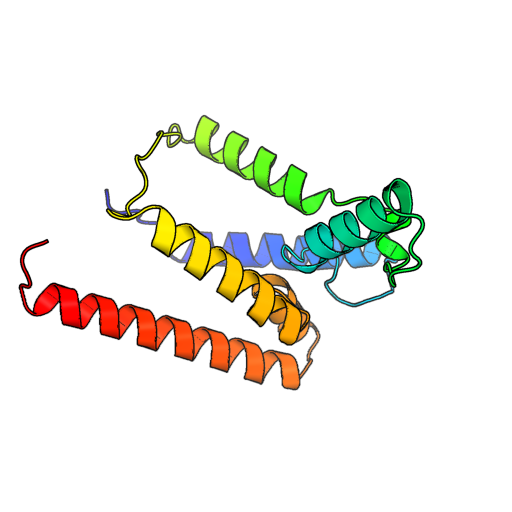 6.866 21.728 1.00 63.00 100 LYS A N 1
ATOM 771 C CA . LYS A 1 100 ? 0.676 6.881 21.722 1.00 63.00 100 LYS A CA 1
ATOM 772 C C . LYS A 1 100 ? 1.184 6.973 20.279 1.00 63.00 100 LYS A C 1
ATOM 774 O O . LYS A 1 100 ? 1.367 5.941 19.636 1.00 63.00 100 LYS A O 1
ATOM 779 N N . GLY A 1 101 ? 1.430 8.184 19.771 1.00 66.75 101 GLY A N 1
ATOM 780 C CA . GLY A 1 101 ? 1.954 8.407 18.410 1.00 66.75 101 GLY A CA 1
ATOM 781 C C . GLY A 1 101 ? 3.192 7.559 18.075 1.00 66.75 101 GLY A C 1
ATOM 782 O O . GLY A 1 101 ? 3.349 7.108 16.945 1.00 66.75 101 GLY A O 1
ATOM 783 N N . PHE A 1 102 ? 3.993 7.222 19.089 1.00 73.69 102 PHE A N 1
ATOM 784 C CA . PHE A 1 102 ? 5.153 6.340 18.975 1.00 73.69 102 PHE A CA 1
ATOM 785 C C . PHE A 1 102 ? 4.835 4.927 18.449 1.00 73.69 102 PHE A C 1
ATOM 787 O O . PHE A 1 102 ? 5.552 4.417 17.592 1.00 73.69 102 PHE A O 1
ATOM 794 N N . LEU A 1 103 ? 3.734 4.299 18.889 1.00 75.81 103 LEU A N 1
ATOM 795 C CA . LEU A 1 103 ? 3.359 2.971 18.381 1.00 75.81 103 LEU A CA 1
ATOM 796 C C . LEU A 1 103 ? 2.956 3.022 16.905 1.00 75.81 103 LEU A C 1
ATOM 798 O O . LEU A 1 103 ? 3.257 2.091 16.167 1.00 75.81 103 LEU A O 1
ATOM 802 N N . ALA A 1 104 ? 2.309 4.102 16.461 1.00 74.88 104 ALA A N 1
ATOM 803 C CA . ALA A 1 104 ? 1.909 4.255 15.062 1.00 74.88 104 ALA A CA 1
ATOM 804 C C . ALA A 1 104 ? 3.129 4.298 14.130 1.00 74.88 104 ALA A C 1
ATOM 806 O O . ALA A 1 104 ? 3.123 3.668 13.075 1.00 74.88 104 ALA A O 1
ATOM 807 N N . ILE A 1 105 ? 4.187 4.993 14.559 1.00 80.12 105 ILE A N 1
ATOM 808 C CA . ILE A 1 105 ? 5.454 5.087 13.829 1.00 80.12 105 ILE A CA 1
ATOM 809 C C . ILE A 1 105 ? 6.132 3.716 13.755 1.00 80.12 105 ILE A C 1
ATOM 811 O O . ILE A 1 105 ? 6.531 3.299 12.672 1.00 80.12 105 ILE A O 1
ATOM 815 N N . ILE A 1 106 ? 6.197 2.982 14.872 1.00 84.62 106 ILE A N 1
ATOM 816 C CA . ILE A 1 106 ? 6.788 1.635 14.902 1.00 84.62 106 ILE A CA 1
ATOM 817 C C . ILE A 1 106 ? 6.027 0.676 13.985 1.00 84.62 106 ILE A C 1
ATOM 819 O O . ILE A 1 106 ? 6.647 -0.030 13.192 1.00 84.62 106 ILE A O 1
ATOM 823 N N . PHE A 1 107 ? 4.693 0.657 14.053 1.00 80.88 107 PHE A N 1
ATOM 824 C CA . PHE A 1 107 ? 3.893 -0.195 13.172 1.00 80.88 107 PHE A CA 1
ATOM 825 C C . PHE A 1 107 ? 4.059 0.194 11.702 1.00 80.88 107 PHE A C 1
ATOM 827 O O . PHE A 1 107 ? 4.188 -0.690 10.861 1.00 80.88 107 PHE A O 1
ATOM 834 N N . GLY A 1 108 ? 4.112 1.492 11.389 1.00 78.94 108 GLY A N 1
ATOM 835 C CA . GLY A 1 108 ? 4.384 1.974 10.035 1.00 78.94 108 GLY A CA 1
ATOM 836 C C . GLY A 1 108 ? 5.747 1.510 9.520 1.00 78.94 108 GLY A C 1
ATOM 837 O O . GLY A 1 108 ? 5.831 0.936 8.437 1.00 78.94 108 GLY A O 1
ATOM 838 N N . PHE A 1 109 ? 6.799 1.677 10.325 1.00 83.69 109 PHE A N 1
ATOM 839 C CA . PHE A 1 109 ? 8.145 1.215 9.993 1.00 83.69 109 PHE A CA 1
ATOM 840 C C . PHE A 1 109 ? 8.179 -0.300 9.764 1.00 83.69 109 PHE A C 1
ATOM 842 O O . PHE A 1 109 ? 8.712 -0.763 8.756 1.00 83.69 109 PHE A O 1
ATOM 849 N N . LEU A 1 110 ? 7.562 -1.079 10.653 1.00 83.56 110 LEU A N 1
ATOM 850 C CA . LEU A 1 110 ? 7.541 -2.533 10.546 1.00 83.56 110 LEU A CA 1
ATOM 851 C C . LEU A 1 110 ? 6.798 -3.003 9.287 1.00 83.56 110 LEU A C 1
ATOM 853 O O . LEU A 1 110 ? 7.280 -3.891 8.591 1.00 83.56 110 LEU A O 1
ATOM 857 N N . VAL A 1 111 ? 5.665 -2.378 8.950 1.00 82.06 111 VAL A N 1
ATOM 858 C CA . VAL A 1 111 ? 4.893 -2.700 7.737 1.00 82.06 111 VAL A CA 1
ATOM 859 C C . VAL A 1 111 ? 5.685 -2.397 6.468 1.00 82.06 111 VAL A C 1
ATOM 861 O O . VAL A 1 111 ? 5.665 -3.206 5.543 1.00 82.06 111 VAL A O 1
ATOM 864 N N . VAL A 1 112 ? 6.401 -1.270 6.415 1.00 79.50 112 VAL A N 1
ATOM 865 C CA . VAL A 1 112 ? 7.224 -0.923 5.246 1.00 79.50 112 VAL A CA 1
ATOM 866 C C . VAL A 1 112 ? 8.367 -1.921 5.075 1.00 79.50 112 VAL A C 1
ATOM 868 O O . VAL A 1 112 ? 8.535 -2.451 3.982 1.00 79.50 112 VAL A O 1
ATOM 871 N N . ASN A 1 113 ? 9.099 -2.245 6.144 1.00 82.12 113 ASN A N 1
ATOM 872 C CA . ASN A 1 113 ? 10.225 -3.183 6.076 1.00 82.12 113 ASN A CA 1
ATOM 873 C C . ASN A 1 113 ? 9.779 -4.616 5.742 1.00 82.12 113 ASN A C 1
ATOM 875 O O . ASN A 1 113 ? 10.367 -5.256 4.873 1.00 82.12 113 ASN A O 1
ATOM 879 N N . LEU A 1 114 ? 8.708 -5.115 6.371 1.00 80.88 114 LEU A N 1
ATOM 880 C CA . LEU A 1 114 ? 8.161 -6.443 6.062 1.00 80.88 114 LEU A CA 1
ATOM 881 C C . LEU A 1 114 ? 7.550 -6.502 4.654 1.00 80.88 114 LEU A C 1
ATOM 883 O O . LEU A 1 114 ? 7.669 -7.516 3.971 1.00 80.88 114 LEU A O 1
ATOM 887 N N . GLY A 1 115 ? 6.929 -5.416 4.191 1.00 75.38 115 GLY A N 1
ATOM 888 C CA . GLY A 1 115 ? 6.447 -5.311 2.815 1.00 75.38 115 GLY A CA 1
ATOM 889 C C . GLY A 1 115 ? 7.587 -5.280 1.793 1.00 75.38 115 GLY A C 1
ATOM 890 O O . GLY A 1 115 ? 7.450 -5.832 0.702 1.00 75.38 115 GLY A O 1
ATOM 891 N N . LEU A 1 116 ? 8.731 -4.694 2.157 1.00 76.50 116 LEU A N 1
ATOM 892 C CA . LEU A 1 116 ? 9.941 -4.700 1.336 1.00 76.50 116 LEU A CA 1
ATOM 893 C C . LEU A 1 116 ? 10.593 -6.089 1.284 1.00 76.50 116 LEU A C 1
ATOM 895 O O . LEU A 1 116 ? 11.068 -6.476 0.221 1.00 76.50 116 LEU A O 1
ATOM 899 N N . LEU A 1 117 ? 10.534 -6.865 2.377 1.00 77.88 117 LEU A N 1
ATOM 900 C CA . LEU A 1 117 ? 11.012 -8.255 2.432 1.00 77.88 117 LEU A CA 1
ATOM 901 C C . LEU A 1 117 ? 10.288 -9.153 1.415 1.00 77.88 117 LEU A C 1
ATOM 903 O O . LEU A 1 117 ? 10.912 -9.980 0.759 1.00 77.88 117 LEU A O 1
ATOM 907 N N . TRP A 1 118 ? 8.974 -8.968 1.261 1.00 73.44 118 TRP A N 1
ATOM 908 C CA . TRP A 1 118 ? 8.186 -9.647 0.227 1.00 73.44 118 TRP A CA 1
ATOM 909 C C . TRP A 1 118 ? 8.398 -9.040 -1.174 1.00 73.44 118 TRP A C 1
ATOM 911 O O . TRP A 1 118 ? 8.150 -9.676 -2.196 1.00 73.44 118 TRP A O 1
ATOM 921 N N . GLY A 1 119 ? 8.867 -7.793 -1.243 1.00 71.25 119 GLY A N 1
ATOM 922 C CA . GLY A 1 119 ? 9.152 -7.092 -2.492 1.00 71.25 119 GLY A CA 1
ATOM 923 C C . GLY A 1 119 ? 7.915 -6.540 -3.209 1.00 71.25 119 GLY A C 1
ATOM 924 O O . GLY A 1 119 ? 8.034 -6.049 -4.335 1.00 71.25 119 GLY A O 1
ATOM 925 N N . SER A 1 120 ? 6.721 -6.576 -2.603 1.00 71.31 120 SER A N 1
ATOM 926 C CA . SER A 1 120 ? 5.505 -5.981 -3.179 1.00 71.31 120 SER A CA 1
ATOM 927 C C . SER A 1 120 ? 4.545 -5.415 -2.130 1.00 71.31 120 SER A C 1
ATOM 929 O O . SER A 1 120 ? 4.491 -5.853 -0.985 1.00 71.31 120 SER A O 1
ATOM 931 N N . CYS A 1 121 ? 3.752 -4.418 -2.540 1.00 80.62 121 CYS A N 1
ATOM 932 C CA . CYS A 1 121 ? 2.642 -3.898 -1.742 1.00 80.62 121 CYS A CA 1
ATOM 933 C C . CYS A 1 121 ? 1.354 -4.699 -2.017 1.00 80.62 121 CYS A C 1
ATOM 935 O O . CYS A 1 121 ? 1.257 -5.319 -3.080 1.00 80.62 121 CYS A O 1
ATOM 937 N N . PRO A 1 122 ? 0.329 -4.626 -1.142 1.00 79.06 122 PRO A N 1
ATOM 938 C CA . PRO A 1 122 ? -0.915 -5.385 -1.311 1.00 79.06 122 PRO A CA 1
ATOM 939 C C . PRO A 1 122 ? -1.579 -5.183 -2.679 1.00 79.06 122 PRO A C 1
ATOM 941 O O . PRO A 1 122 ? -2.096 -6.125 -3.271 1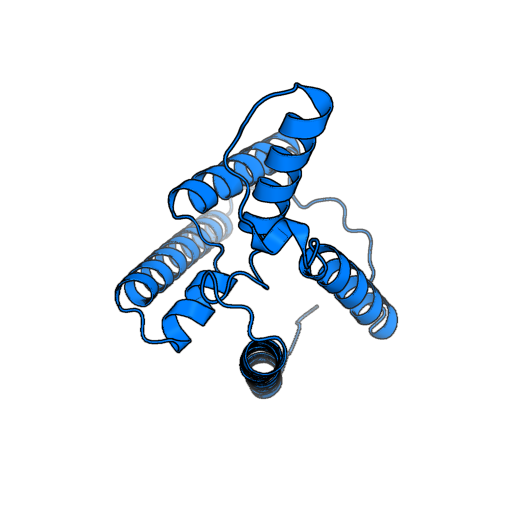.00 79.06 122 PRO A O 1
ATOM 944 N N . ILE A 1 123 ? -1.510 -3.961 -3.215 1.00 77.25 123 ILE A N 1
ATOM 945 C CA . ILE A 1 123 ? -2.104 -3.616 -4.512 1.00 77.25 123 ILE A CA 1
ATOM 946 C C . ILE A 1 123 ? -1.312 -4.240 -5.669 1.00 77.25 123 ILE A C 1
ATOM 948 O O . ILE A 1 123 ? -1.909 -4.793 -6.588 1.00 77.25 123 ILE A O 1
ATOM 952 N N . ARG A 1 124 ? 0.028 -4.237 -5.603 1.00 78.12 124 ARG A N 1
ATOM 953 C CA . ARG A 1 124 ? 0.876 -4.916 -6.596 1.00 78.12 124 ARG A CA 1
ATOM 954 C C . ARG A 1 124 ? 0.661 -6.429 -6.554 1.00 78.12 124 ARG A C 1
ATOM 956 O O . ARG A 1 124 ? 0.554 -7.042 -7.608 1.00 78.12 124 ARG A O 1
ATOM 963 N N . THR A 1 125 ? 0.539 -7.018 -5.364 1.00 80.75 125 THR A N 1
ATOM 964 C CA . THR A 1 125 ? 0.230 -8.448 -5.206 1.00 80.75 125 THR A CA 1
ATOM 965 C C . THR A 1 125 ? -1.132 -8.794 -5.812 1.00 80.75 125 THR A C 1
ATOM 967 O O . THR A 1 125 ? -1.246 -9.795 -6.507 1.00 80.75 125 THR A O 1
ATOM 970 N N . ALA A 1 126 ? -2.148 -7.942 -5.636 1.00 79.38 126 ALA A N 1
ATOM 971 C CA . ALA A 1 126 ? -3.464 -8.138 -6.249 1.00 79.38 126 ALA A CA 1
ATOM 972 C C . ALA A 1 126 ? -3.428 -8.097 -7.784 1.00 79.38 126 ALA A C 1
ATOM 974 O O . ALA A 1 126 ? -4.087 -8.899 -8.440 1.00 79.38 126 ALA A O 1
ATOM 975 N N . LEU A 1 127 ? -2.625 -7.206 -8.366 1.00 76.44 127 LEU A N 1
ATOM 976 C CA . LEU A 1 127 ? -2.419 -7.159 -9.815 1.00 76.44 127 LEU A CA 1
ATOM 977 C C . LEU A 1 127 ? -1.663 -8.396 -10.319 1.00 76.44 127 LEU A C 1
ATOM 979 O O . LEU A 1 127 ? -2.084 -8.988 -11.304 1.00 76.44 127 LEU A O 1
ATOM 983 N N . LEU A 1 128 ? -0.608 -8.831 -9.621 1.00 76.06 128 LEU A N 1
ATOM 984 C CA . LEU A 1 128 ? 0.137 -10.066 -9.921 1.00 76.06 128 LEU A CA 1
ATOM 985 C C . LEU A 1 128 ? -0.762 -11.314 -9.917 1.00 76.06 128 LEU A C 1
ATOM 987 O O . LEU A 1 128 ? -0.584 -12.205 -10.745 1.00 76.06 128 LEU A O 1
ATOM 991 N N . VAL A 1 129 ? -1.755 -11.363 -9.022 1.00 80.25 129 VAL A N 1
ATOM 992 C CA . VAL A 1 129 ? -2.804 -12.396 -9.045 1.00 80.25 129 VAL A CA 1
ATOM 993 C C . VAL A 1 129 ? -3.615 -12.327 -10.340 1.00 80.25 129 VAL A C 1
ATOM 995 O O . VAL A 1 129 ? -3.859 -13.360 -10.957 1.00 80.25 129 VAL A O 1
ATOM 998 N N . GLY A 1 130 ? -3.984 -11.124 -10.785 1.00 74.12 130 GLY A N 1
ATOM 999 C CA . GLY A 1 130 ? -4.672 -10.906 -12.062 1.00 74.12 130 GLY A CA 1
ATOM 1000 C C . GLY A 1 130 ? -3.854 -11.318 -13.292 1.00 74.12 130 GLY A C 1
ATOM 1001 O O . GLY A 1 130 ? -4.436 -11.733 -14.288 1.00 74.12 130 GLY A O 1
ATOM 1002 N N . TYR A 1 131 ? -2.521 -11.273 -13.207 1.00 72.38 131 TYR A N 1
ATOM 1003 C CA . TYR A 1 131 ? -1.605 -11.789 -14.235 1.00 72.38 131 TYR A CA 1
ATOM 1004 C C . TYR A 1 131 ? -1.422 -13.317 -14.202 1.00 72.38 131 TYR A C 1
ATOM 1006 O O . TYR A 1 131 ? -0.759 -13.868 -15.077 1.00 72.38 131 TYR A O 1
ATOM 1014 N N . GLY A 1 132 ? -2.010 -14.017 -13.225 1.00 76.56 132 GLY A N 1
ATOM 1015 C CA . GLY A 1 132 ? -1.948 -15.478 -13.120 1.00 76.56 132 GLY A CA 1
ATOM 1016 C C . GLY A 1 132 ? -0.762 -16.021 -12.317 1.00 76.56 132 GLY A C 1
ATOM 1017 O O . GLY A 1 132 ? -0.473 -17.215 -12.385 1.00 76.56 132 GLY A O 1
ATOM 1018 N N . ASN A 1 133 ? -0.069 -15.190 -11.531 1.00 79.19 133 ASN A N 1
ATOM 1019 C CA . ASN A 1 133 ? 1.041 -15.655 -10.699 1.00 79.19 133 ASN A CA 1
ATOM 1020 C C . ASN A 1 133 ? 0.533 -16.416 -9.454 1.00 79.19 133 ASN A C 1
ATOM 1022 O O . ASN A 1 133 ? -0.007 -15.818 -8.520 1.00 79.19 133 ASN A O 1
ATOM 1026 N N . GLY A 1 134 ? 0.752 -17.735 -9.409 1.00 79.50 134 GLY A N 1
ATOM 1027 C CA . GLY A 1 134 ? 0.303 -18.602 -8.308 1.00 79.50 134 GLY A CA 1
ATOM 1028 C C . GLY A 1 134 ? 0.905 -18.260 -6.937 1.00 79.50 134 GLY A C 1
ATOM 1029 O O . GLY A 1 134 ? 0.213 -18.346 -5.921 1.00 79.50 134 GLY A O 1
ATOM 1030 N N . MET A 1 135 ? 2.152 -17.781 -6.887 1.00 81.25 135 MET A N 1
ATOM 1031 C CA . MET A 1 135 ? 2.781 -17.347 -5.630 1.00 81.25 135 MET A CA 1
ATOM 1032 C C . MET A 1 135 ? 2.143 -16.064 -5.090 1.00 81.25 135 MET A C 1
ATOM 1034 O O . MET A 1 135 ? 2.011 -15.894 -3.876 1.00 81.25 135 MET A O 1
ATOM 1038 N N . ALA A 1 136 ? 1.687 -15.177 -5.978 1.00 80.56 136 ALA A N 1
ATOM 1039 C CA . ALA A 1 136 ? 0.983 -13.962 -5.584 1.00 80.56 136 ALA A CA 1
ATOM 1040 C C . ALA A 1 136 ? -0.388 -14.266 -4.961 1.00 80.56 136 ALA A C 1
ATOM 1042 O O . ALA A 1 136 ? -0.803 -13.559 -4.044 1.00 80.56 136 ALA A O 1
ATOM 1043 N N . VAL A 1 137 ? -1.065 -15.336 -5.397 1.00 83.44 137 VAL A N 1
ATOM 1044 C CA . VAL A 1 137 ? -2.350 -15.769 -4.817 1.00 83.44 137 VAL A CA 1
ATOM 1045 C C . VAL A 1 137 ? -2.159 -16.184 -3.367 1.00 83.44 137 VAL A C 1
ATOM 1047 O O . VAL A 1 137 ? -2.867 -15.695 -2.485 1.00 83.44 137 VAL A O 1
ATOM 1050 N N . LEU A 1 138 ? -1.167 -17.037 -3.105 1.00 85.81 138 LEU A N 1
ATOM 1051 C CA . LEU A 1 138 ? -0.868 -17.498 -1.752 1.00 85.81 138 LEU A CA 1
ATOM 1052 C C . LEU A 1 138 ? -0.480 -16.332 -0.833 1.00 85.81 138 LEU A C 1
ATOM 1054 O O . LEU A 1 138 ? -0.930 -16.261 0.310 1.00 85.81 138 LEU A O 1
ATOM 1058 N N . ALA A 1 139 ? 0.300 -15.383 -1.350 1.00 83.88 139 ALA A N 1
ATOM 1059 C CA . ALA A 1 139 ? 0.695 -14.188 -0.615 1.00 83.88 139 ALA A CA 1
ATOM 1060 C C . ALA A 1 139 ? -0.479 -13.252 -0.309 1.00 83.88 139 ALA A C 1
ATOM 1062 O O . ALA A 1 139 ? -0.568 -12.688 0.779 1.00 83.88 139 ALA A O 1
ATOM 1063 N N . LEU A 1 140 ? -1.411 -13.093 -1.247 1.00 85.69 140 LEU A N 1
ATOM 1064 C CA . LEU A 1 140 ? -2.598 -12.279 -1.023 1.00 85.69 140 LEU A CA 1
ATOM 1065 C C . LEU A 1 140 ? -3.533 -12.927 0.007 1.00 85.69 140 LEU A C 1
ATOM 1067 O O . LEU A 1 140 ? -4.076 -12.231 0.867 1.00 85.69 140 LEU A O 1
ATOM 1071 N N . LEU A 1 141 ? -3.673 -14.255 -0.033 1.00 87.62 141 LEU A N 1
ATOM 1072 C CA . LEU A 1 141 ? -4.434 -15.016 0.958 1.00 87.62 141 LEU A CA 1
ATOM 1073 C C . LEU A 1 141 ? -3.812 -14.922 2.354 1.00 87.62 141 LEU A C 1
ATOM 1075 O O . LEU A 1 141 ? -4.539 -14.705 3.324 1.00 87.62 141 LEU A O 1
ATOM 1079 N N . SER A 1 142 ? -2.485 -15.023 2.474 1.00 86.31 142 SER A N 1
ATOM 1080 C CA . SER A 1 142 ? -1.803 -14.900 3.767 1.00 86.31 142 SER A CA 1
ATOM 1081 C C . SER A 1 142 ? -1.932 -13.488 4.350 1.00 86.31 142 SER A C 1
ATOM 1083 O O . SER A 1 142 ? -2.229 -13.341 5.539 1.00 86.31 142 SER A O 1
ATOM 1085 N N . MET A 1 143 ? -1.825 -12.446 3.517 1.00 86.06 143 MET A N 1
ATOM 1086 C CA . MET A 1 143 ? -2.095 -11.061 3.921 1.00 86.06 143 MET A CA 1
ATOM 1087 C C . MET A 1 143 ? -3.545 -10.886 4.390 1.00 86.06 143 MET A C 1
ATOM 1089 O O . MET A 1 143 ? -3.784 -10.307 5.452 1.00 86.06 143 MET A O 1
ATOM 1093 N N . ALA A 1 144 ? -4.516 -11.415 3.640 1.00 88.19 144 ALA A N 1
ATOM 1094 C CA . ALA A 1 144 ? -5.930 -11.344 4.003 1.00 88.19 144 ALA A CA 1
ATOM 1095 C C . ALA A 1 144 ? -6.215 -12.056 5.336 1.00 88.19 144 ALA A C 1
ATOM 1097 O O . ALA A 1 144 ? -6.887 -11.491 6.202 1.00 88.19 144 ALA A O 1
ATOM 1098 N N . ALA A 1 145 ? -5.655 -13.251 5.538 1.00 89.31 145 ALA A N 1
ATOM 1099 C CA . ALA A 1 145 ? -5.777 -14.004 6.783 1.00 89.31 145 ALA A CA 1
ATOM 1100 C C . ALA A 1 145 ? -5.173 -13.243 7.975 1.00 89.31 145 ALA A C 1
ATOM 1102 O O . ALA A 1 145 ? -5.818 -13.121 9.018 1.00 89.31 145 ALA A O 1
ATOM 1103 N N . GLY A 1 146 ? -3.981 -12.659 7.810 1.00 86.88 146 GLY A N 1
ATOM 1104 C CA . GLY A 1 146 ? -3.334 -11.846 8.842 1.00 86.88 146 GLY A CA 1
ATOM 1105 C C . GLY A 1 146 ? -4.174 -10.633 9.254 1.00 86.88 146 GLY A C 1
ATOM 1106 O O . GLY A 1 146 ? -4.369 -10.384 10.446 1.00 86.88 146 GLY A O 1
ATOM 1107 N N . VAL A 1 147 ? -4.750 -9.914 8.283 1.00 87.12 147 VAL A N 1
ATOM 1108 C CA . VAL A 1 147 ? -5.650 -8.780 8.556 1.00 87.12 147 VAL A CA 1
ATOM 1109 C C . VAL A 1 147 ? -6.926 -9.246 9.257 1.00 87.12 147 VAL A C 1
ATOM 1111 O O . VAL A 1 147 ? -7.352 -8.613 10.224 1.00 87.12 147 VAL A O 1
ATOM 1114 N N . MET A 1 148 ? -7.528 -10.360 8.827 1.00 88.50 148 MET A N 1
ATOM 1115 C CA . MET A 1 148 ? -8.721 -10.903 9.481 1.00 88.50 148 MET A CA 1
ATOM 1116 C C . MET A 1 148 ? -8.454 -11.270 10.942 1.00 88.50 148 MET A C 1
ATOM 1118 O O . MET A 1 148 ? -9.238 -10.875 11.806 1.00 88.50 148 MET A O 1
ATOM 1122 N N . LEU A 1 149 ? -7.342 -11.950 11.236 1.00 89.62 149 LEU A N 1
ATOM 1123 C CA . LEU A 1 149 ? -6.940 -12.294 12.604 1.00 89.62 149 LEU A CA 1
ATOM 1124 C C . LEU A 1 149 ? -6.687 -11.048 13.462 1.00 89.62 149 LEU A C 1
ATOM 1126 O O . LEU A 1 149 ? -7.138 -10.977 14.605 1.00 89.62 149 LEU A O 1
ATOM 1130 N N . ALA A 1 150 ? -6.022 -10.029 12.915 1.00 85.12 150 ALA A N 1
ATOM 1131 C CA . ALA A 1 150 ? -5.802 -8.774 13.629 1.00 85.12 150 ALA A CA 1
ATOM 1132 C C . ALA A 1 150 ? -7.129 -8.064 13.952 1.00 85.12 150 ALA A C 1
ATOM 1134 O O . ALA A 1 150 ? -7.344 -7.603 15.077 1.00 85.12 150 ALA A O 1
ATOM 1135 N N . VAL A 1 151 ? -8.057 -8.012 12.992 1.00 86.25 151 VAL A N 1
ATOM 1136 C CA . VAL A 1 151 ? -9.374 -7.383 13.172 1.00 86.25 151 VAL A CA 1
ATOM 1137 C C . VAL A 1 151 ? -10.221 -8.142 14.193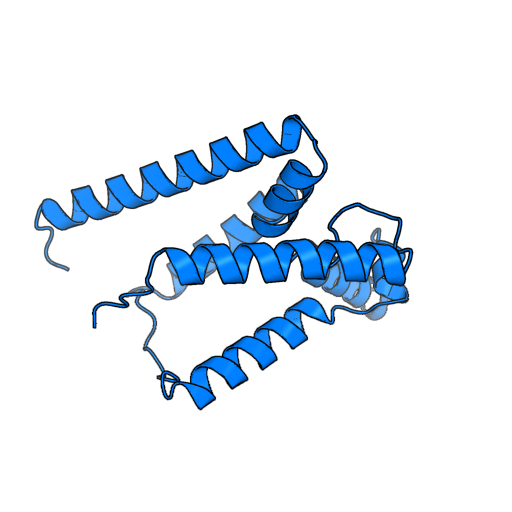 1.00 86.25 151 VAL A C 1
ATOM 1139 O O . VAL A 1 151 ? -10.863 -7.506 15.035 1.00 86.25 151 VAL A O 1
ATOM 1142 N N . THR A 1 152 ? -10.242 -9.477 14.154 1.00 88.44 152 THR A N 1
ATOM 1143 C CA . THR A 1 152 ? -10.981 -10.283 15.137 1.00 88.44 152 THR A CA 1
ATOM 1144 C C . THR A 1 152 ? -10.378 -10.140 16.529 1.00 88.44 152 THR A C 1
ATOM 1146 O O . THR A 1 152 ? -11.135 -9.942 17.478 1.00 88.44 152 THR A O 1
ATOM 1149 N N . TYR A 1 153 ? -9.049 -10.119 16.656 1.00 86.94 153 TYR A N 1
ATOM 1150 C CA . TYR A 1 153 ? -8.360 -9.885 17.925 1.00 86.94 153 TYR A CA 1
ATOM 1151 C C . TYR A 1 153 ? -8.698 -8.514 18.528 1.00 86.94 153 TYR A C 1
ATOM 1153 O O . TYR A 1 153 ? -9.108 -8.427 19.689 1.00 86.94 153 TYR A O 1
ATOM 1161 N N . ILE A 1 154 ? -8.620 -7.439 17.735 1.00 85.06 154 ILE A N 1
ATOM 1162 C CA . ILE A 1 154 ? -8.978 -6.083 18.184 1.00 85.06 154 ILE A CA 1
ATOM 1163 C C . ILE A 1 154 ? -10.457 -6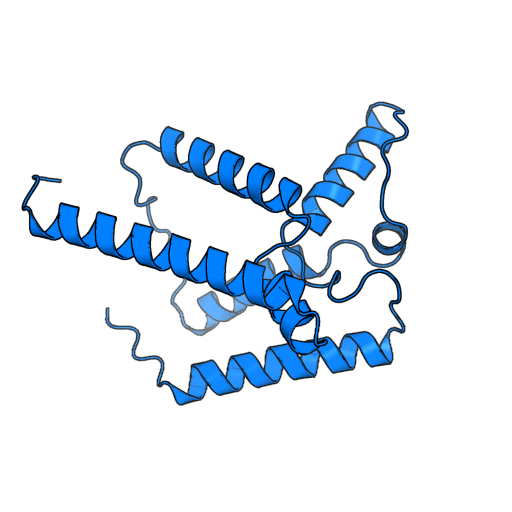.024 18.585 1.00 85.06 154 ILE A C 1
ATOM 1165 O O . ILE A 1 154 ? -10.794 -5.472 19.634 1.00 85.06 154 ILE A O 1
ATOM 1169 N N . ARG A 1 155 ? -11.351 -6.628 17.792 1.00 84.44 155 ARG A N 1
ATOM 1170 C CA . ARG A 1 155 ? -12.785 -6.701 18.111 1.00 84.44 155 ARG A CA 1
ATOM 1171 C C . ARG A 1 155 ? -13.059 -7.478 19.391 1.00 84.44 155 ARG A C 1
ATOM 1173 O O . ARG A 1 155 ? -13.904 -7.057 20.176 1.00 84.44 155 ARG A O 1
ATOM 1180 N N . PHE A 1 156 ? -12.363 -8.585 19.614 1.00 82.81 156 PHE A N 1
ATOM 1181 C CA . PHE A 1 156 ? -12.514 -9.402 20.812 1.00 82.81 156 PHE A CA 1
ATOM 1182 C C . PHE A 1 156 ? -12.061 -8.640 22.061 1.00 82.81 156 PHE A C 1
ATOM 1184 O O . PHE A 1 156 ? -12.779 -8.604 23.061 1.00 82.81 156 PHE A O 1
ATOM 1191 N N . LYS A 1 157 ? -10.927 -7.935 21.972 1.00 75.88 157 LYS A N 1
ATOM 1192 C CA . LYS A 1 157 ? -10.422 -7.077 23.050 1.00 75.88 157 LYS A CA 1
ATOM 1193 C C . LYS A 1 157 ? -11.359 -5.897 23.338 1.00 75.88 157 LYS A C 1
ATOM 1195 O O . LYS A 1 157 ? -11.571 -5.560 24.497 1.00 75.88 157 LYS A O 1
ATOM 1200 N N . ALA A 1 158 ? -11.978 -5.326 22.302 1.00 76.44 158 ALA A N 1
ATOM 1201 C CA . ALA A 1 158 ? -12.977 -4.267 22.442 1.00 76.44 158 ALA A CA 1
ATOM 1202 C C . ALA A 1 158 ? -14.299 -4.759 23.065 1.00 76.44 158 ALA A C 1
ATOM 1204 O O . ALA A 1 158 ? -14.914 -4.023 23.831 1.00 76.44 158 ALA A O 1
ATOM 1205 N N . LYS A 1 159 ? -14.734 -5.994 22.771 1.00 69.50 159 LYS A N 1
ATOM 1206 C CA . LYS A 1 159 ? -15.931 -6.603 23.384 1.00 69.50 159 LYS A CA 1
ATOM 1207 C C . LYS A 1 159 ? -15.740 -6.951 24.860 1.00 69.50 159 LYS A C 1
ATOM 1209 O O . LYS A 1 159 ? -16.704 -6.886 25.609 1.00 69.50 159 LYS A O 1
ATOM 1214 N N . LYS A 1 160 ? -14.517 -7.287 25.285 1.00 64.62 160 LYS A N 1
ATOM 1215 C CA . LYS A 1 160 ? -14.184 -7.612 26.685 1.00 64.62 160 LYS A CA 1
ATOM 1216 C C . LYS A 1 160 ? -14.174 -6.409 27.641 1.00 64.62 160 LYS A C 1
ATOM 1218 O O . LYS A 1 160 ? -13.786 -6.569 28.790 1.00 64.62 160 LYS A O 1
ATOM 1223 N N . GLY A 1 161 ? -14.604 -5.225 27.198 1.00 52.84 161 GLY A N 1
ATOM 1224 C CA . GLY A 1 161 ? -14.879 -4.105 28.100 1.00 52.84 161 GLY A CA 1
ATOM 1225 C C . GLY A 1 161 ? -13.658 -3.549 28.831 1.00 52.84 161 GLY A C 1
ATOM 1226 O O . GLY A 1 161 ? -13.824 -2.969 29.896 1.00 52.84 161 GLY A O 1
ATOM 1227 N N . ILE A 1 162 ? -12.442 -3.698 28.288 1.00 55.22 162 ILE A N 1
ATOM 1228 C CA . ILE A 1 162 ? -11.281 -2.990 28.842 1.00 55.22 162 ILE A CA 1
ATOM 1229 C C . ILE A 1 162 ? -11.557 -1.483 28.674 1.00 55.22 162 ILE A C 1
ATOM 1231 O O . ILE A 1 162 ? -11.713 -1.041 27.528 1.00 55.22 162 ILE A O 1
ATOM 1235 N N . PRO A 1 163 ? -11.671 -0.702 29.768 1.00 47.72 163 PRO A N 1
ATOM 1236 C CA . PRO A 1 163 ? -11.912 0.731 29.674 1.00 47.72 163 PRO A CA 1
ATOM 1237 C C . PRO A 1 163 ? -10.770 1.391 28.887 1.00 47.72 163 PRO A C 1
ATOM 1239 O O . PRO A 1 163 ? -9.600 1.049 29.055 1.00 47.72 163 PRO A O 1
ATOM 1242 N N . ARG A 1 164 ? -11.159 2.261 27.949 1.00 48.62 164 ARG A N 1
ATOM 1243 C CA . ARG A 1 164 ? -10.330 2.817 26.868 1.00 48.62 164 ARG A CA 1
ATOM 1244 C C . ARG A 1 164 ? -9.246 3.784 27.329 1.00 48.62 164 ARG A C 1
ATOM 1246 O O . ARG A 1 164 ? -9.529 4.695 28.138 1.00 48.62 164 ARG A O 1
#

Foldseek 3Di:
DDPCPPPVVVVVVVVCVLVVQVVVCVVVVDDPDALPLQFPLLQVVLVVQVVCCVPVVDDDDHDPSCVPDPDVNVVVVVVVVVVVCVVVVVDDDDDDPDPDVVVVVVVVVVCSVVCVVVPGDLVSLVSVVVVVDPVSVVVNVVVVVVVVVVVVVVVVVVVVPPPD

pLDDT: mean 71.82, std 11.42, range [36.28, 89.62]